Protein AF-A0A429GWL9-F1 (afdb_monomer)

Mean predicted aligned error: 11.71 Å

Secondary structure (DSSP, 8-state):
-----------------GGGSS------HHHHHHHHTSBEEEEE-TTSEEEEETTEEEEE-TTT--EEEEEETTEEEE---SSHHHHHHHSS--TT-SSEEEEEEEHHHHHHH----SEEEE-SSEEEEEEE--TT---S-----

Sequence (145 aa):
MSSVTEISASDNALCVDEALVEVGYRFPFSQVYEESQKCRILSVQPIFIVVKGVGFTRYKCPIDYTTLFTEYNGICRINMPNDMESWYHRETCPSGCNHFRWFIFRKDEFLKIGKRGKTILASDNIIFVLEPRRKGFPAPFNPKT

pLDDT: mean 73.55, std 22.27, range [30.66, 96.5]

Radius of gyration: 19.54 Å; Cα contacts (8 Å, |Δi|>4): 222; chains: 1; bounding box: 30×73×43 Å

Solvent-accessible surface area (backbone atoms only — not comparable to full-atom values): 8848 Å² total; per-residue (Å²): 135,90,82,91,83,80,90,80,90,76,78,91,66,74,76,72,69,75,79,76,74,77,75,83,80,74,76,55,63,67,58,52,54,59,41,35,58,56,15,31,84,77,45,74,54,92,74,50,45,74,47,79,56,94,67,33,40,37,37,18,43,76,84,80,64,32,57,43,32,36,35,44,84,76,33,24,30,53,34,57,55,93,46,66,65,62,31,66,80,47,57,45,24,27,51,91,39,82,60,39,30,38,43,82,37,49,51,82,56,47,73,75,66,74,75,85,59,50,28,34,34,36,34,95,64,41,30,38,34,31,38,72,59,56,89,89,63,70,67,95,68,69,78,82,128

Structure (mmCIF, N/CA/C/O backbone):
data_AF-A0A429GWL9-F1
#
_entry.id   AF-A0A429GWL9-F1
#
loop_
_atom_site.group_PDB
_atom_site.id
_atom_site.type_symbol
_atom_site.label_atom_id
_atom_site.label_alt_id
_atom_site.label_comp_id
_atom_site.label_asym_id
_atom_site.label_entity_id
_atom_site.label_seq_id
_atom_site.pdbx_PDB_ins_code
_atom_site.Cartn_x
_atom_site.Cartn_y
_atom_site.Cartn_z
_atom_site.occupancy
_atom_site.B_iso_or_equiv
_atom_site.auth_seq_id
_atom_site.auth_comp_id
_atom_site.auth_asym_id
_atom_site.auth_atom_id
_atom_site.pdbx_PDB_model_num
ATOM 1 N N . MET A 1 1 ? 10.540 -62.789 -24.246 1.00 39.78 1 MET A N 1
ATOM 2 C CA . MET A 1 1 ? 11.706 -62.364 -23.450 1.00 39.78 1 MET A CA 1
ATOM 3 C C . MET A 1 1 ? 11.346 -61.058 -22.778 1.00 39.78 1 MET A C 1
ATOM 5 O O . MET A 1 1 ? 10.978 -60.118 -23.468 1.00 39.78 1 MET A O 1
ATOM 9 N N . SER A 1 2 ? 11.344 -61.063 -21.449 1.00 39.88 2 SER A N 1
ATOM 10 C CA . SER A 1 2 ? 11.174 -59.886 -20.601 1.00 39.88 2 SER A CA 1
ATOM 11 C C . SER A 1 2 ? 12.359 -58.933 -20.748 1.00 39.88 2 SER A C 1
ATOM 13 O O . SER A 1 2 ? 13.493 -59.401 -20.798 1.00 39.88 2 SER A O 1
ATOM 15 N N . SER A 1 3 ? 12.117 -57.627 -20.662 1.00 36.66 3 SER A N 1
ATOM 16 C CA . SER A 1 3 ? 13.020 -56.735 -19.928 1.00 36.66 3 SER A CA 1
ATOM 17 C C . SER A 1 3 ? 12.237 -55.553 -19.362 1.00 36.66 3 SER A C 1
ATOM 19 O O . SER A 1 3 ? 11.741 -54.696 -20.087 1.00 36.66 3 SER A O 1
ATOM 21 N N . VAL A 1 4 ? 12.119 -55.574 -18.038 1.00 43.12 4 VAL A N 1
ATOM 22 C CA . VAL A 1 4 ? 11.775 -54.451 -17.168 1.00 43.12 4 VAL A CA 1
ATOM 23 C C . VAL A 1 4 ? 13.025 -53.597 -17.002 1.00 43.12 4 VAL A C 1
ATOM 25 O O . VAL A 1 4 ? 14.067 -54.163 -16.682 1.00 43.12 4 VAL A O 1
ATOM 28 N N . THR A 1 5 ? 12.916 -52.281 -17.181 1.00 37.69 5 THR A N 1
ATOM 29 C CA . THR A 1 5 ? 13.692 -51.186 -16.541 1.00 37.69 5 THR A CA 1
ATOM 30 C C . THR A 1 5 ? 13.228 -49.891 -17.230 1.00 37.69 5 THR A C 1
ATOM 32 O O . THR A 1 5 ? 13.015 -49.895 -18.433 1.00 37.69 5 THR A O 1
ATOM 35 N N . GLU A 1 6 ? 12.954 -48.757 -16.597 1.00 34.50 6 GLU A N 1
ATOM 36 C CA . GLU A 1 6 ? 13.251 -48.263 -15.258 1.00 34.50 6 GLU A CA 1
ATOM 37 C C . GLU A 1 6 ? 12.340 -47.036 -15.045 1.00 34.50 6 GLU A C 1
ATOM 39 O O . GLU A 1 6 ? 12.195 -46.206 -15.942 1.00 34.50 6 GLU A O 1
ATOM 44 N N . ILE A 1 7 ? 11.686 -46.922 -13.889 1.00 39.03 7 ILE A N 1
ATOM 45 C CA . ILE A 1 7 ? 10.950 -45.708 -13.517 1.00 39.03 7 ILE A CA 1
ATOM 46 C C . ILE A 1 7 ? 11.990 -44.747 -12.937 1.00 39.03 7 ILE A C 1
ATOM 48 O O . ILE A 1 7 ? 12.395 -44.921 -11.788 1.00 39.03 7 ILE A O 1
ATOM 52 N N . SER A 1 8 ? 12.440 -43.747 -13.702 1.00 34.22 8 SER A N 1
ATOM 53 C CA . SER A 1 8 ? 13.226 -42.649 -13.129 1.00 34.22 8 SER A CA 1
ATOM 54 C C . SER A 1 8 ? 12.281 -41.582 -12.584 1.00 34.22 8 SER A C 1
ATOM 56 O O . SER A 1 8 ? 11.657 -40.826 -13.329 1.00 34.22 8 SER A O 1
ATOM 58 N N . ALA A 1 9 ? 12.181 -41.522 -11.261 1.00 44.88 9 ALA A N 1
ATOM 59 C CA . ALA A 1 9 ? 11.672 -40.353 -10.572 1.00 44.88 9 ALA A CA 1
ATOM 60 C C . ALA A 1 9 ? 12.742 -39.253 -10.610 1.00 44.88 9 ALA A C 1
ATOM 62 O O . ALA A 1 9 ? 13.696 -39.301 -9.840 1.00 44.88 9 ALA A O 1
ATOM 63 N N . SER A 1 10 ? 12.570 -38.252 -11.468 1.00 38.31 10 SER A N 1
ATOM 64 C CA . SER A 1 10 ? 13.082 -36.906 -11.214 1.00 38.31 10 SER A CA 1
ATOM 65 C C . SER A 1 10 ? 12.353 -35.903 -12.096 1.00 38.31 10 SER A C 1
ATOM 67 O O . SER A 1 10 ? 12.084 -36.154 -13.264 1.00 38.31 10 SER A O 1
ATOM 69 N N . ASP A 1 11 ? 12.061 -34.760 -11.486 1.00 32.75 11 ASP A N 1
ATOM 70 C CA . ASP A 1 11 ? 11.681 -33.514 -12.141 1.00 32.75 11 ASP A CA 1
ATOM 71 C C . ASP A 1 11 ? 10.209 -33.394 -12.546 1.00 32.75 11 ASP A C 1
ATOM 73 O O . ASP A 1 11 ? 9.843 -33.115 -13.685 1.00 32.75 11 ASP A O 1
ATOM 77 N N . ASN A 1 12 ? 9.358 -33.404 -11.512 1.00 36.47 12 ASN A N 1
ATOM 78 C CA . ASN A 1 12 ? 8.224 -32.477 -11.432 1.00 36.47 12 ASN A CA 1
ATOM 79 C C . ASN A 1 12 ? 8.763 -31.027 -11.445 1.00 36.47 12 ASN A C 1
ATOM 81 O O . ASN A 1 12 ? 8.693 -30.294 -10.456 1.00 36.47 12 ASN A O 1
ATOM 85 N N . ALA A 1 13 ? 9.337 -30.605 -12.569 1.00 34.53 13 ALA A N 1
ATOM 86 C CA . ALA A 1 13 ? 9.399 -29.203 -12.910 1.00 34.53 13 ALA A CA 1
ATOM 87 C C . ALA A 1 13 ? 7.954 -28.823 -13.218 1.00 34.53 13 ALA A C 1
ATOM 89 O O . ALA A 1 13 ? 7.455 -29.092 -14.308 1.00 34.53 13 ALA A O 1
ATOM 90 N N . LEU A 1 14 ? 7.254 -28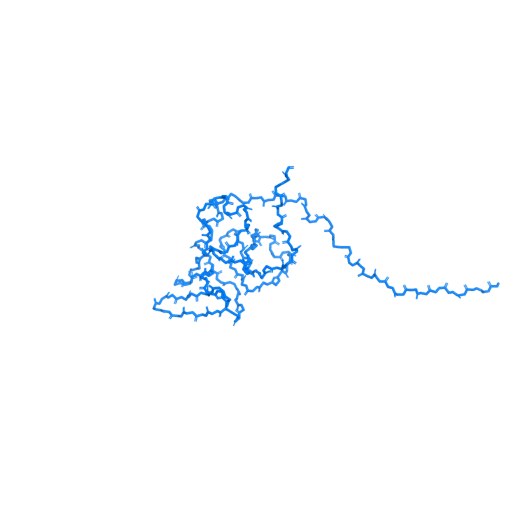.284 -12.212 1.00 33.81 14 LEU A N 1
ATOM 91 C CA . LEU A 1 14 ? 6.016 -27.558 -12.444 1.00 33.81 14 LEU A CA 1
ATOM 92 C C . LEU A 1 14 ? 6.310 -26.575 -13.575 1.00 33.81 14 LEU A C 1
ATOM 94 O O . LEU A 1 14 ? 7.013 -25.585 -13.362 1.00 33.81 14 LEU A O 1
ATOM 98 N N . CYS A 1 15 ? 5.800 -26.884 -14.765 1.00 32.31 15 CYS A N 1
ATOM 99 C CA . CYS A 1 15 ? 5.587 -25.926 -15.824 1.00 32.31 15 CYS A CA 1
ATOM 100 C C . CYS A 1 15 ? 4.755 -24.819 -15.188 1.00 32.31 15 CYS A C 1
ATOM 102 O O . CYS A 1 15 ? 3.557 -24.964 -14.954 1.00 32.31 15 CYS A O 1
ATOM 104 N N . VAL A 1 16 ? 5.440 -23.763 -14.763 1.00 34.78 16 VAL A N 1
ATOM 105 C CA . VAL A 1 16 ? 4.808 -22.533 -14.325 1.00 34.78 16 VAL A CA 1
ATOM 106 C C . VAL A 1 16 ? 4.183 -21.999 -15.596 1.00 34.78 16 VAL A C 1
ATOM 108 O O . VAL A 1 16 ? 4.911 -21.508 -16.451 1.00 34.78 16 VAL A O 1
ATOM 111 N N . ASP A 1 17 ? 2.879 -22.222 -15.749 1.00 31.58 17 ASP A N 1
ATOM 112 C CA . ASP A 1 17 ? 2.108 -21.848 -16.928 1.00 31.58 17 ASP A CA 1
ATOM 113 C C . ASP A 1 17 ? 2.502 -20.443 -17.395 1.00 31.58 17 ASP A C 1
ATOM 115 O O . ASP A 1 17 ? 2.140 -19.423 -16.799 1.00 31.58 17 ASP A O 1
ATOM 119 N N . GLU A 1 18 ? 3.247 -20.406 -18.500 1.00 33.66 18 GLU A N 1
ATOM 120 C CA . GLU A 1 18 ? 3.661 -19.203 -19.226 1.00 33.66 18 GLU A CA 1
ATOM 121 C C . GLU A 1 18 ? 2.443 -18.415 -19.758 1.00 33.66 18 GLU A C 1
ATOM 123 O O . GLU A 1 18 ? 2.572 -17.281 -20.214 1.00 33.66 18 GLU A O 1
ATOM 128 N N . ALA A 1 19 ? 1.234 -18.968 -19.612 1.00 30.66 19 ALA A N 1
ATOM 129 C CA . ALA A 1 19 ? -0.042 -18.389 -20.016 1.00 30.66 19 ALA A CA 1
ATOM 130 C C . ALA A 1 19 ? -0.519 -17.185 -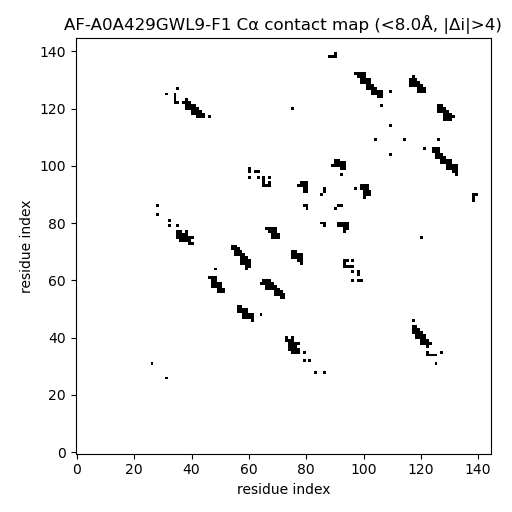19.171 1.00 30.66 19 ALA A C 1
ATOM 132 O O . ALA A 1 19 ? -1.487 -16.529 -19.545 1.00 30.66 19 ALA A O 1
ATOM 133 N N . LEU A 1 20 ? 0.130 -16.847 -18.048 1.00 34.78 20 LEU A N 1
ATOM 134 C CA . LEU A 1 20 ? -0.252 -15.674 -17.235 1.00 34.78 20 LEU A CA 1
ATOM 135 C C . LEU A 1 20 ? 0.509 -14.383 -17.584 1.00 34.78 20 LEU A C 1
ATOM 137 O O . LEU A 1 20 ? 0.282 -13.350 -16.954 1.00 34.78 20 LEU A O 1
ATOM 141 N N . VAL A 1 21 ? 1.396 -14.417 -18.583 1.00 35.97 21 VAL A N 1
ATOM 142 C CA . VAL A 1 21 ? 2.206 -13.256 -19.001 1.00 35.97 21 VAL A CA 1
ATOM 143 C C . VAL A 1 21 ? 1.467 -12.356 -20.011 1.00 35.97 21 VAL A C 1
ATOM 145 O O . VAL A 1 21 ? 1.898 -11.234 -20.266 1.00 35.97 21 VAL A O 1
ATOM 148 N N . GLU A 1 22 ? 0.323 -12.787 -20.556 1.00 33.47 22 GLU A N 1
ATOM 149 C CA . GLU A 1 22 ? -0.280 -12.145 -21.736 1.00 33.47 22 GLU A CA 1
ATOM 150 C C . GLU A 1 22 ? -1.303 -11.026 -21.487 1.00 33.47 22 GLU A C 1
ATOM 152 O O . GLU A 1 22 ? -1.722 -10.379 -22.446 1.00 33.47 22 GLU A O 1
ATOM 157 N N . VAL A 1 23 ? -1.679 -10.701 -20.244 1.00 38.25 23 VAL A N 1
ATOM 158 C CA . VAL A 1 23 ? -2.628 -9.595 -20.010 1.00 38.25 23 VAL A CA 1
ATOM 159 C C . VAL A 1 23 ? -1.944 -8.408 -19.339 1.00 38.25 23 VAL A C 1
ATOM 161 O O . VAL A 1 23 ? -1.932 -8.246 -18.121 1.00 38.25 23 VAL A O 1
ATOM 164 N N . GLY A 1 24 ? -1.340 -7.566 -20.181 1.00 44.56 24 GLY A N 1
ATOM 165 C CA . GLY A 1 24 ? -0.668 -6.312 -19.831 1.00 44.56 24 GLY A CA 1
ATOM 166 C C . GLY A 1 24 ? -1.606 -5.215 -19.313 1.00 44.56 24 GLY A C 1
ATOM 167 O O . GLY A 1 24 ? -1.684 -4.134 -19.895 1.00 44.56 24 GLY A O 1
ATOM 168 N N . TYR A 1 25 ? -2.308 -5.449 -18.205 1.00 51.41 25 TYR A N 1
ATOM 169 C CA . TYR A 1 25 ? -3.078 -4.402 -17.537 1.00 51.41 25 TYR A CA 1
ATOM 170 C C . TYR A 1 25 ? -2.157 -3.476 -16.734 1.00 51.41 25 TYR A C 1
ATOM 172 O O . TYR A 1 25 ? -1.770 -3.775 -15.606 1.00 51.41 25 TYR A O 1
ATOM 180 N N . ARG A 1 26 ? -1.846 -2.302 -17.294 1.00 65.25 26 ARG A N 1
ATOM 181 C CA . ARG A 1 26 ? -1.259 -1.183 -16.543 1.00 65.25 26 ARG A CA 1
ATOM 182 C C . ARG A 1 26 ? -2.364 -0.253 -16.050 1.00 65.25 26 ARG A C 1
ATOM 184 O O . ARG A 1 26 ? -3.054 0.372 -16.851 1.00 65.25 26 ARG A O 1
ATOM 191 N N . PHE A 1 27 ? -2.526 -0.149 -14.733 1.00 76.62 27 PHE A N 1
ATOM 192 C CA . PHE A 1 27 ? -3.308 0.934 -14.134 1.00 76.62 27 PHE A CA 1
ATOM 193 C C . PHE A 1 27 ? -2.577 2.268 -14.360 1.00 76.62 27 PHE A C 1
ATOM 195 O O . PHE A 1 27 ? -1.362 2.310 -14.160 1.00 76.62 27 PHE A O 1
ATOM 202 N N . PRO A 1 28 ? -3.261 3.362 -14.732 1.00 82.31 28 PRO A N 1
ATOM 203 C CA . PRO A 1 28 ? -2.664 4.692 -14.714 1.00 82.31 28 PRO A CA 1
ATOM 204 C C . PRO A 1 28 ? -2.117 5.024 -13.323 1.00 82.31 28 PRO A C 1
ATOM 206 O O . PRO A 1 28 ? -2.772 4.740 -12.318 1.00 82.31 28 PRO A O 1
ATOM 209 N N . PHE A 1 29 ? -0.946 5.666 -13.252 1.00 82.56 29 PHE A N 1
ATOM 210 C CA . PHE A 1 29 ? -0.337 6.050 -11.972 1.00 82.56 29 PHE A CA 1
ATOM 211 C C . PHE A 1 29 ? -1.301 6.852 -11.088 1.00 82.56 29 PHE A C 1
ATOM 213 O O . PHE A 1 29 ? -1.403 6.571 -9.899 1.00 82.56 29 PHE A O 1
ATOM 220 N N . SER A 1 30 ? -2.048 7.797 -11.670 1.00 84.81 30 SER A N 1
ATOM 221 C CA . SER A 1 30 ? -3.056 8.587 -10.954 1.00 84.81 30 SER A CA 1
ATOM 222 C C . SER A 1 30 ? -4.109 7.706 -10.283 1.00 84.81 30 SER A C 1
ATOM 224 O O . SER A 1 30 ? -4.365 7.867 -9.095 1.00 84.81 30 SER A O 1
ATOM 226 N N . GLN A 1 31 ? -4.640 6.712 -11.000 1.00 88.44 31 GLN A N 1
ATOM 227 C CA . GLN A 1 31 ? -5.605 5.761 -10.452 1.00 88.44 31 GLN A CA 1
ATOM 228 C C . GLN A 1 31 ? -4.999 4.954 -9.297 1.00 88.44 31 GLN A C 1
ATOM 230 O O . GLN A 1 31 ? -5.621 4.811 -8.246 1.00 88.44 31 GLN A O 1
ATOM 235 N N . VAL A 1 32 ? -3.781 4.429 -9.470 1.00 87.38 32 VAL A N 1
ATOM 236 C CA . VAL A 1 32 ? -3.093 3.683 -8.4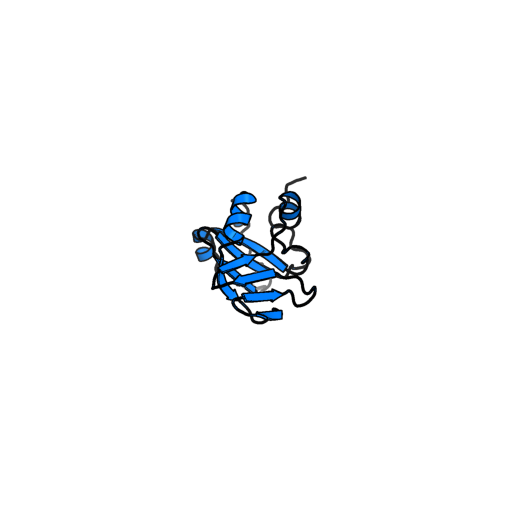04 1.00 87.38 32 VAL A CA 1
ATOM 237 C C . VAL A 1 32 ? -2.884 4.572 -7.183 1.00 87.38 32 VAL A C 1
ATOM 239 O O . VAL A 1 32 ? -3.159 4.148 -6.061 1.00 87.38 32 VAL A O 1
ATOM 242 N N . TYR A 1 33 ? -2.416 5.801 -7.396 1.00 89.06 33 TYR A N 1
ATOM 243 C CA . TYR A 1 33 ? -2.175 6.764 -6.336 1.00 89.06 33 TYR A CA 1
ATOM 244 C C . TYR A 1 33 ? -3.468 7.069 -5.576 1.00 89.06 33 TYR A C 1
ATOM 246 O O . TYR A 1 33 ? -3.495 6.891 -4.363 1.00 89.06 33 TYR A O 1
ATOM 254 N N . GLU A 1 34 ? -4.555 7.422 -6.262 1.00 91.88 34 GLU A N 1
ATOM 255 C CA . GLU A 1 34 ? -5.861 7.693 -5.650 1.00 91.88 34 GLU A CA 1
ATOM 256 C C . GLU A 1 34 ? -6.380 6.508 -4.826 1.00 91.88 34 GLU A C 1
ATOM 258 O O . GLU A 1 34 ? -6.764 6.673 -3.667 1.00 91.88 34 GLU A O 1
ATOM 263 N N . GLU A 1 35 ? -6.349 5.297 -5.385 1.00 93.56 35 GLU A N 1
ATOM 264 C CA . GLU A 1 35 ? -6.801 4.082 -4.700 1.00 93.56 35 GLU A CA 1
ATOM 265 C C . GLU A 1 35 ? -5.931 3.772 -3.467 1.00 93.56 35 GLU A C 1
ATOM 267 O O . GLU A 1 35 ? -6.456 3.389 -2.421 1.00 93.56 35 GLU A O 1
ATOM 272 N N . SER A 1 36 ? -4.622 4.034 -3.541 1.00 92.25 36 SER A N 1
ATOM 273 C CA . SER A 1 36 ? -3.666 3.804 -2.449 1.00 92.25 36 SER A CA 1
ATOM 274 C C . SER A 1 36 ? -3.904 4.673 -1.204 1.00 92.25 36 SER A C 1
ATOM 276 O O . SER A 1 36 ? -3.407 4.348 -0.122 1.00 92.25 36 SER A O 1
ATOM 278 N N . GLN A 1 37 ? -4.656 5.773 -1.340 1.00 94.12 37 GLN A N 1
ATOM 279 C CA . GLN A 1 37 ? -4.958 6.711 -0.252 1.00 94.12 37 GLN A CA 1
ATOM 280 C C . GLN A 1 37 ? -6.255 6.385 0.505 1.00 94.12 37 GLN A C 1
ATOM 282 O O . GLN A 1 37 ? -6.581 7.058 1.488 1.00 94.12 37 GLN A O 1
ATOM 287 N N . LYS A 1 38 ? -7.000 5.367 0.060 1.00 95.50 38 LYS A N 1
ATOM 288 C CA . LYS A 1 38 ? -8.323 5.011 0.595 1.00 95.50 38 LYS A CA 1
ATOM 289 C C . LYS A 1 38 ? -8.491 3.510 0.847 1.00 95.50 38 LYS A C 1
ATOM 291 O O . LYS A 1 38 ? -9.597 2.979 0.790 1.00 95.50 38 LYS A O 1
ATOM 296 N N . CYS A 1 39 ? -7.397 2.813 1.126 1.00 95.75 39 CYS A N 1
ATOM 297 C CA . CYS A 1 39 ? -7.427 1.376 1.353 1.00 95.75 39 CYS A CA 1
ATOM 298 C C . CYS A 1 39 ? -7.988 1.006 2.733 1.00 95.75 39 CYS A C 1
ATOM 300 O O . CYS A 1 39 ? -8.003 1.806 3.664 1.00 95.75 39 CYS A O 1
ATOM 302 N N . ARG A 1 40 ? -8.356 -0.261 2.902 1.00 95.56 40 ARG A N 1
ATOM 303 C CA . ARG A 1 40 ? -8.618 -0.916 4.188 1.00 95.56 40 ARG A CA 1
ATOM 304 C C . ARG A 1 40 ? -7.728 -2.139 4.335 1.00 95.56 40 ARG A C 1
ATOM 306 O O . ARG A 1 40 ? -7.366 -2.766 3.339 1.00 95.56 40 ARG A O 1
ATOM 313 N N . ILE A 1 41 ? -7.392 -2.490 5.571 1.00 94.00 41 ILE A N 1
ATOM 314 C CA . ILE A 1 41 ? -6.617 -3.698 5.860 1.00 94.00 41 ILE A CA 1
ATOM 315 C C . ILE A 1 41 ? -7.512 -4.924 5.685 1.00 94.00 41 ILE A C 1
ATOM 317 O O . ILE A 1 41 ? -8.539 -5.033 6.347 1.00 94.00 41 ILE A O 1
ATOM 321 N N . LEU A 1 42 ? -7.097 -5.862 4.833 1.00 91.94 42 LEU A N 1
ATOM 322 C CA . LEU A 1 42 ? -7.667 -7.212 4.800 1.00 91.94 42 LEU A CA 1
ATOM 323 C C . LEU A 1 42 ? -6.837 -8.185 5.639 1.00 91.94 42 LEU A C 1
ATOM 325 O O . LEU A 1 42 ? -7.379 -9.063 6.301 1.00 91.94 42 LEU A O 1
ATOM 329 N N . SER A 1 43 ? -5.512 -8.041 5.607 1.00 90.94 43 SER A N 1
ATOM 330 C CA . SER A 1 43 ? -4.596 -8.877 6.383 1.00 90.94 43 SER A CA 1
ATOM 331 C C . SER A 1 43 ? -3.259 -8.173 6.583 1.00 90.94 43 SER A C 1
ATOM 333 O O . SER A 1 43 ? -2.753 -7.541 5.657 1.00 90.94 43 SER A O 1
ATOM 335 N N . VAL A 1 44 ? -2.663 -8.306 7.769 1.00 90.81 44 VAL A N 1
ATOM 336 C CA . VAL A 1 44 ? -1.312 -7.823 8.092 1.00 90.81 44 VAL A CA 1
ATOM 337 C C . VAL A 1 44 ? -0.604 -8.874 8.940 1.00 90.81 44 VAL A C 1
ATOM 339 O O . VAL A 1 44 ? -1.110 -9.286 9.981 1.00 90.81 44 VAL A O 1
ATOM 342 N N . GLN A 1 45 ? 0.589 -9.292 8.516 1.00 87.62 45 GLN A N 1
ATOM 343 C CA . GLN A 1 45 ? 1.463 -10.139 9.324 1.00 87.62 45 GLN A CA 1
ATOM 344 C C . GLN A 1 45 ? 2.178 -9.311 10.408 1.00 87.62 45 GLN A C 1
ATOM 346 O O . GLN A 1 45 ? 2.583 -8.178 10.139 1.00 87.62 45 GLN A O 1
ATOM 351 N N . PRO A 1 46 ? 2.439 -9.880 11.599 1.00 85.25 46 PRO A N 1
ATOM 352 C CA . PRO A 1 46 ? 3.033 -9.170 12.739 1.00 85.25 46 PRO A CA 1
ATOM 353 C C . PRO A 1 46 ? 4.550 -8.914 12.607 1.00 85.25 46 PRO A C 1
ATOM 355 O O . PRO A 1 46 ? 5.247 -8.780 13.605 1.00 85.25 46 PRO A O 1
ATOM 358 N N . ILE A 1 47 ? 5.087 -8.864 11.384 1.00 88.75 47 ILE A N 1
ATOM 359 C CA . ILE A 1 47 ? 6.530 -8.709 11.126 1.00 88.75 47 ILE A CA 1
ATOM 360 C C . ILE A 1 47 ? 6.992 -7.246 11.054 1.00 88.75 47 ILE A C 1
ATOM 362 O O . ILE A 1 47 ? 8.191 -6.979 11.001 1.00 88.75 47 ILE A O 1
ATOM 366 N N . PHE A 1 48 ? 6.056 -6.302 10.971 1.00 92.38 48 PHE A N 1
ATOM 367 C CA . PHE A 1 48 ? 6.363 -4.882 10.820 1.00 92.38 48 PHE A CA 1
ATOM 368 C C . PHE A 1 48 ? 6.547 -4.210 12.172 1.00 92.38 48 PHE A C 1
ATOM 370 O O . PHE A 1 48 ? 5.923 -4.588 13.162 1.00 92.38 48 PHE A O 1
ATOM 377 N N . ILE A 1 49 ? 7.351 -3.149 12.195 1.00 95.06 49 ILE A N 1
ATOM 378 C CA . ILE A 1 49 ? 7.418 -2.277 13.365 1.00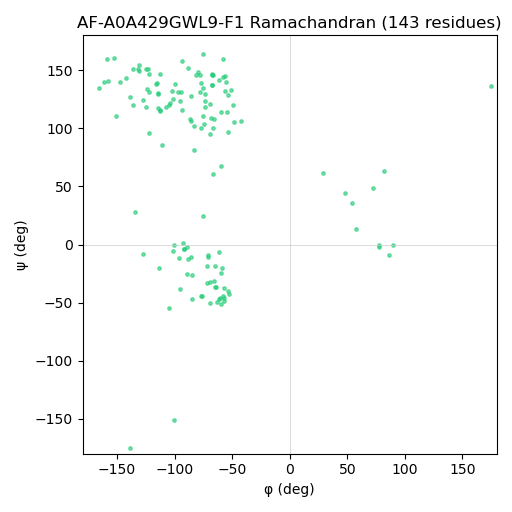 95.06 49 ILE A CA 1
ATOM 379 C C . ILE A 1 49 ? 6.130 -1.453 13.394 1.00 95.06 49 ILE A C 1
ATOM 381 O O . ILE A 1 49 ? 5.857 -0.683 12.470 1.00 95.06 49 ILE A O 1
ATOM 385 N N . VAL A 1 50 ? 5.341 -1.617 14.456 1.00 95.81 50 VAL A N 1
ATOM 386 C CA . VAL A 1 50 ? 4.051 -0.940 14.631 1.00 95.81 50 VAL A CA 1
ATOM 387 C C . VAL A 1 50 ? 4.199 0.198 15.633 1.00 95.81 50 VAL A C 1
ATOM 389 O O . VAL A 1 50 ? 4.556 -0.025 16.787 1.00 95.81 50 VAL A O 1
ATOM 392 N N . VAL A 1 51 ? 3.884 1.420 15.205 1.00 96.31 51 VAL A N 1
ATOM 393 C CA . VAL A 1 51 ? 3.856 2.608 16.072 1.00 96.31 51 VAL A CA 1
ATOM 394 C C . VAL A 1 51 ? 2.423 3.114 16.167 1.00 96.31 51 VAL A C 1
ATOM 396 O O . VAL A 1 51 ? 1.842 3.512 15.156 1.00 96.31 51 VAL A O 1
ATOM 399 N N . LYS A 1 52 ? 1.861 3.111 17.377 1.00 95.62 52 LYS A N 1
ATOM 400 C CA . LYS A 1 52 ? 0.494 3.570 17.653 1.00 95.62 52 LYS A CA 1
ATOM 401 C C . LYS A 1 52 ? 0.510 4.988 18.222 1.00 95.62 52 LYS A C 1
ATOM 403 O O . LYS A 1 52 ? 1.340 5.301 19.071 1.00 95.62 52 LYS A O 1
ATOM 408 N N . GLY A 1 53 ? -0.410 5.824 17.758 1.00 92.38 53 GLY A N 1
ATOM 409 C CA . GLY A 1 53 ? -0.675 7.159 18.288 1.00 92.38 53 GLY A CA 1
ATOM 410 C C . GLY A 1 53 ? -2.176 7.430 18.349 1.00 92.38 53 GLY A C 1
ATOM 411 O O . GLY A 1 53 ? -2.990 6.553 18.061 1.00 92.38 53 GLY A O 1
ATOM 412 N N . VAL A 1 54 ? -2.562 8.649 18.726 1.00 93.38 54 VAL A N 1
ATOM 413 C CA . VAL A 1 54 ? -3.981 9.020 18.841 1.00 93.38 54 VAL A CA 1
ATOM 414 C C . VAL A 1 54 ? -4.633 9.002 17.454 1.00 93.38 54 VAL A C 1
ATOM 416 O O . VAL A 1 54 ? -4.353 9.852 16.612 1.00 93.38 54 VAL A O 1
ATOM 419 N N . GLY A 1 55 ? -5.479 7.999 17.211 1.00 87.62 55 GLY A N 1
ATOM 420 C CA . GLY A 1 55 ? -6.226 7.824 15.962 1.00 87.62 55 GLY A CA 1
ATOM 421 C C . GLY A 1 55 ? -5.427 7.258 14.784 1.00 87.62 55 GLY A C 1
ATOM 422 O O . GLY A 1 55 ? -6.019 7.033 13.731 1.00 87.62 55 GLY A O 1
ATOM 423 N N . PHE A 1 56 ? -4.120 6.998 14.934 1.00 94.44 56 PHE A N 1
ATOM 424 C CA . PHE A 1 56 ? -3.291 6.455 13.853 1.00 94.44 56 PHE A CA 1
ATOM 425 C C . PHE A 1 56 ? -2.423 5.259 14.260 1.00 94.44 56 PHE A C 1
ATOM 427 O O . PHE A 1 56 ? -1.913 5.184 15.380 1.00 94.44 56 PHE A O 1
ATOM 434 N N . THR A 1 57 ? -2.153 4.391 13.284 1.00 96.44 57 THR A N 1
ATOM 435 C CA . THR A 1 57 ? -1.168 3.306 13.363 1.00 96.44 57 THR A CA 1
ATOM 436 C C . THR A 1 57 ? -0.223 3.388 12.166 1.00 96.44 57 THR A C 1
ATOM 438 O O . THR A 1 57 ? -0.661 3.382 11.018 1.00 96.44 57 THR A O 1
ATOM 441 N N . ARG A 1 58 ? 1.090 3.463 12.408 1.00 95.88 58 ARG A N 1
ATOM 442 C CA . ARG A 1 58 ? 2.118 3.424 11.353 1.00 95.88 58 ARG A CA 1
ATOM 443 C C . ARG A 1 58 ? 2.764 2.050 11.304 1.00 95.88 58 ARG A C 1
ATOM 445 O O . ARG A 1 58 ? 3.219 1.554 12.334 1.00 95.88 58 ARG A O 1
ATOM 452 N N . TYR A 1 59 ? 2.872 1.501 10.100 1.00 95.44 59 TYR A N 1
ATOM 453 C CA . TYR A 1 59 ? 3.554 0.240 9.834 1.00 95.44 59 TYR A CA 1
ATOM 454 C C . TYR A 1 59 ? 4.864 0.541 9.123 1.00 95.44 59 TYR A C 1
ATOM 456 O O . TYR A 1 59 ? 4.876 1.130 8.040 1.00 95.44 59 TYR A O 1
ATOM 464 N N . LYS A 1 60 ? 5.976 0.178 9.756 1.00 94.38 60 LYS A N 1
ATOM 465 C CA . LYS A 1 60 ? 7.318 0.459 9.257 1.00 94.38 60 LYS A CA 1
ATOM 466 C C . LYS A 1 60 ? 8.034 -0.819 8.851 1.00 94.38 60 LYS A C 1
ATOM 468 O O . LYS A 1 60 ? 7.868 -1.874 9.468 1.00 94.38 60 LYS A O 1
ATOM 473 N N . CYS A 1 61 ? 8.866 -0.691 7.827 1.00 92.50 61 CYS A N 1
ATOM 474 C CA . CYS A 1 61 ? 9.839 -1.704 7.461 1.00 92.50 61 CYS A CA 1
ATOM 475 C C . CYS A 1 61 ? 10.744 -2.008 8.670 1.00 92.50 61 CYS A C 1
ATOM 477 O O . CYS A 1 61 ? 11.261 -1.067 9.275 1.00 92.50 61 CYS A O 1
ATOM 479 N N . PRO A 1 62 ? 10.973 -3.284 9.021 1.00 89.81 62 PRO A N 1
ATOM 480 C CA . PRO A 1 62 ? 11.843 -3.647 10.138 1.00 89.81 62 PRO A CA 1
ATOM 481 C C . PRO A 1 62 ? 13.339 -3.411 9.877 1.00 89.81 62 PRO A C 1
ATOM 483 O O . PRO A 1 62 ? 14.124 -3.521 10.809 1.00 89.81 62 PRO A O 1
ATOM 486 N N . ILE A 1 63 ? 13.741 -3.116 8.633 1.00 89.81 63 ILE A N 1
ATOM 487 C CA . ILE A 1 63 ? 15.154 -2.984 8.243 1.00 89.81 63 ILE A CA 1
ATOM 488 C C . ILE A 1 63 ? 15.548 -1.514 8.049 1.00 89.81 63 ILE A C 1
ATOM 490 O O . ILE A 1 63 ? 16.495 -1.043 8.665 1.00 89.81 63 ILE A O 1
ATOM 494 N N . ASP A 1 64 ? 14.822 -0.777 7.204 1.00 88.00 64 ASP A N 1
ATOM 495 C CA . ASP A 1 64 ? 15.135 0.627 6.874 1.00 88.00 64 ASP A CA 1
ATOM 496 C C . ASP A 1 64 ? 14.274 1.651 7.635 1.00 88.00 64 ASP A C 1
ATOM 498 O O . ASP A 1 64 ? 14.440 2.852 7.443 1.00 88.00 64 ASP A O 1
ATOM 502 N N . TYR A 1 65 ? 13.348 1.195 8.491 1.00 87.44 65 TYR A N 1
ATOM 503 C CA . TYR A 1 65 ? 12.437 2.032 9.288 1.00 87.44 65 TYR A CA 1
ATOM 504 C C . TYR A 1 65 ? 11.544 2.984 8.477 1.00 87.44 65 TYR A C 1
ATOM 506 O O . TYR A 1 65 ? 10.873 3.856 9.047 1.00 87.44 65 TYR A O 1
ATOM 514 N N . THR A 1 66 ? 11.464 2.783 7.163 1.00 90.56 66 THR A N 1
ATOM 515 C CA . THR A 1 66 ? 10.580 3.530 6.274 1.00 90.56 66 THR A CA 1
ATOM 516 C C . THR A 1 66 ? 9.132 3.182 6.577 1.00 90.56 66 THR A C 1
ATOM 518 O O . THR A 1 66 ? 8.778 2.014 6.765 1.00 90.56 66 THR A O 1
ATOM 521 N N . THR A 1 67 ? 8.269 4.195 6.598 1.00 93.44 67 THR A N 1
ATOM 522 C CA . THR A 1 67 ? 6.822 3.997 6.718 1.00 93.44 67 THR A CA 1
ATOM 523 C C . THR A 1 67 ? 6.288 3.366 5.435 1.00 93.44 67 THR A C 1
ATOM 525 O O . THR A 1 67 ? 6.427 3.938 4.359 1.00 93.44 67 THR A O 1
ATOM 528 N N . LEU A 1 68 ? 5.668 2.196 5.555 1.00 94.19 68 LEU A N 1
ATOM 529 C CA . LEU A 1 68 ? 5.097 1.439 4.440 1.00 94.19 68 LEU A CA 1
ATOM 530 C C . LEU A 1 68 ? 3.682 1.931 4.127 1.00 94.19 68 LEU A C 1
ATOM 532 O O . LEU A 1 68 ? 3.336 2.191 2.977 1.00 94.19 68 LEU A O 1
ATOM 536 N N . PHE A 1 69 ? 2.874 2.081 5.175 1.00 95.31 69 PHE A N 1
ATOM 537 C CA . PHE A 1 69 ? 1.539 2.660 5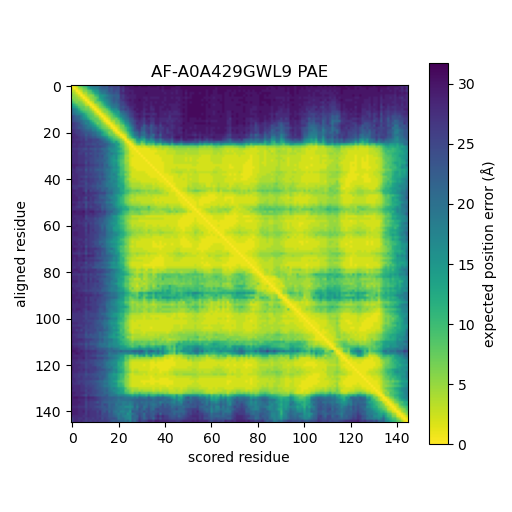.128 1.00 95.31 69 PHE A CA 1
ATOM 538 C C . PHE A 1 69 ? 1.135 3.154 6.522 1.00 95.31 69 PHE A C 1
ATOM 540 O O . PHE A 1 69 ? 1.705 2.752 7.544 1.00 95.31 69 PHE A O 1
ATOM 547 N N . THR A 1 70 ? 0.162 4.060 6.556 1.00 96.50 70 THR A N 1
ATOM 548 C CA . THR A 1 70 ? -0.433 4.583 7.791 1.00 96.50 70 THR A CA 1
ATOM 549 C C . THR A 1 70 ? -1.925 4.318 7.778 1.00 96.50 70 THR A C 1
ATOM 551 O O . THR A 1 70 ? -2.594 4.629 6.799 1.00 96.50 70 THR A O 1
ATOM 554 N N . GLU A 1 71 ? -2.442 3.778 8.868 1.00 96.25 71 GLU A N 1
ATOM 555 C CA . GLU A 1 71 ? -3.868 3.673 9.134 1.00 96.25 71 GLU A CA 1
ATOM 556 C C . GLU A 1 71 ? -4.314 4.870 9.978 1.00 96.25 71 GLU A C 1
ATOM 558 O O . GLU A 1 71 ? -3.683 5.174 10.990 1.00 96.25 71 GLU A O 1
ATOM 563 N N . TYR A 1 72 ? -5.389 5.542 9.575 1.00 96.25 72 TYR A N 1
ATOM 564 C CA . TYR A 1 72 ? -6.055 6.595 10.337 1.00 96.25 72 TYR A CA 1
ATOM 565 C C . TYR A 1 72 ? -7.566 6.389 10.269 1.00 96.25 72 TYR A C 1
ATOM 567 O O . TYR A 1 72 ? -8.131 6.372 9.176 1.00 96.25 72 TYR A O 1
ATOM 575 N N . ASN A 1 73 ? -8.217 6.209 11.422 1.00 91.88 73 ASN A N 1
ATOM 576 C CA . ASN A 1 73 ? -9.659 5.932 11.516 1.00 91.88 73 ASN A CA 1
ATOM 577 C C . ASN A 1 73 ? -10.140 4.815 10.557 1.00 91.88 73 ASN A C 1
ATOM 579 O O . ASN A 1 73 ? -11.148 4.961 9.869 1.00 91.88 73 ASN A O 1
ATOM 583 N N . GLY A 1 74 ? -9.388 3.710 10.469 1.00 90.38 74 GLY A N 1
ATOM 584 C CA . GLY A 1 74 ? -9.707 2.557 9.613 1.00 90.38 74 GLY A CA 1
ATOM 585 C C . GLY A 1 74 ? -9.398 2.735 8.119 1.00 90.38 74 GLY A C 1
ATOM 586 O O . GLY A 1 74 ? -9.606 1.804 7.341 1.00 90.38 74 GLY A O 1
ATOM 587 N N . ILE A 1 75 ? -8.886 3.900 7.704 1.00 95.81 75 ILE A N 1
ATOM 588 C CA . ILE A 1 75 ? -8.440 4.165 6.331 1.00 95.81 75 ILE A CA 1
ATOM 589 C C . ILE A 1 75 ? -6.917 4.074 6.268 1.00 95.81 75 ILE A C 1
ATOM 591 O O . ILE A 1 75 ? -6.204 4.761 6.997 1.00 95.81 75 ILE A O 1
ATOM 595 N N . CYS A 1 76 ? -6.413 3.243 5.366 1.00 96.38 76 CYS A N 1
ATOM 596 C CA . CYS A 1 76 ? -4.998 3.054 5.098 1.00 96.38 76 CYS A CA 1
ATOM 597 C C . CYS A 1 76 ? -4.532 3.883 3.906 1.00 96.38 76 CYS A C 1
ATOM 599 O O . CYS A 1 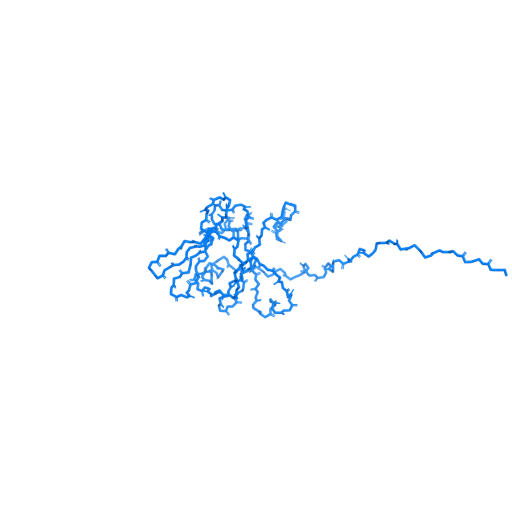76 ? -5.108 3.820 2.821 1.00 96.38 76 CYS A O 1
ATOM 601 N N . ARG A 1 77 ? -3.425 4.595 4.113 1.00 95.31 77 ARG A N 1
ATOM 602 C CA . ARG A 1 77 ? -2.690 5.344 3.095 1.00 95.31 77 ARG A CA 1
ATOM 603 C C . ARG A 1 77 ? -1.335 4.701 2.876 1.00 95.31 77 ARG A C 1
ATOM 605 O O . ARG A 1 77 ? -0.507 4.681 3.792 1.00 95.31 77 ARG A O 1
ATOM 612 N N . ILE A 1 78 ? -1.118 4.165 1.683 1.00 93.94 78 ILE A N 1
ATOM 613 C CA . ILE A 1 78 ? 0.166 3.589 1.289 1.00 93.94 78 ILE A CA 1
ATOM 614 C C . ILE A 1 78 ? 1.148 4.724 1.001 1.00 93.94 78 ILE A C 1
ATOM 616 O O . ILE A 1 78 ? 0.812 5.700 0.331 1.00 93.94 78 ILE A O 1
ATOM 620 N N . ASN A 1 79 ? 2.373 4.599 1.507 1.00 91.19 79 ASN A N 1
ATOM 621 C CA . ASN A 1 79 ? 3.427 5.575 1.261 1.00 91.19 79 ASN A CA 1
ATOM 622 C C . ASN A 1 79 ? 4.108 5.296 -0.089 1.00 91.19 79 ASN A C 1
ATOM 624 O O . ASN A 1 79 ? 5.143 4.632 -0.135 1.00 91.19 79 ASN A O 1
ATOM 628 N N . MET A 1 80 ? 3.503 5.750 -1.185 1.00 84.81 80 MET A N 1
ATOM 629 C CA . MET A 1 80 ? 4.030 5.583 -2.544 1.00 84.81 80 MET A CA 1
ATOM 630 C C . MET A 1 80 ? 4.874 6.783 -3.008 1.00 84.81 80 MET A C 1
ATOM 632 O O . MET A 1 80 ? 4.690 7.890 -2.490 1.00 84.81 80 MET A O 1
ATOM 636 N N . PRO A 1 81 ? 5.764 6.595 -4.005 1.00 79.81 81 PRO A N 1
ATOM 637 C CA . PRO A 1 81 ? 6.374 7.699 -4.735 1.00 79.81 81 PRO A CA 1
ATOM 638 C C . PRO A 1 81 ? 5.289 8.583 -5.347 1.00 79.81 81 PRO A C 1
ATOM 640 O O . PRO A 1 81 ? 4.233 8.087 -5.742 1.00 79.81 81 PRO A O 1
ATOM 643 N N . ASN A 1 82 ? 5.541 9.886 -5.403 1.00 72.31 82 ASN A N 1
ATOM 644 C CA . ASN A 1 82 ? 4.606 10.882 -5.923 1.00 72.31 82 ASN A CA 1
ATOM 645 C C . ASN A 1 82 ? 4.744 11.116 -7.436 1.00 72.31 82 ASN A C 1
ATOM 647 O O . ASN A 1 82 ? 3.969 11.889 -7.993 1.00 72.31 82 ASN A O 1
ATOM 651 N N . ASP A 1 83 ? 5.693 10.455 -8.098 1.00 79.25 83 ASP A N 1
ATOM 652 C CA . ASP A 1 83 ? 5.955 10.600 -9.523 1.00 79.25 83 ASP A CA 1
ATOM 653 C C . ASP A 1 83 ? 5.913 9.257 -10.277 1.00 79.25 83 ASP A C 1
ATOM 655 O O . ASP A 1 83 ? 6.182 8.175 -9.742 1.00 79.25 83 ASP A O 1
ATOM 659 N N . MET A 1 84 ? 5.549 9.354 -11.555 1.00 72.38 84 MET A N 1
ATOM 660 C CA . MET A 1 84 ? 5.336 8.216 -12.445 1.00 72.38 84 MET A CA 1
ATOM 661 C C . MET A 1 84 ? 6.642 7.478 -12.785 1.00 72.38 84 MET A C 1
ATOM 663 O O . MET A 1 84 ? 6.626 6.263 -12.967 1.00 72.38 84 MET A O 1
ATOM 667 N N . GLU A 1 85 ? 7.769 8.186 -12.855 1.00 71.12 85 GLU A N 1
ATOM 668 C CA . GLU A 1 85 ? 9.076 7.618 -13.197 1.00 71.12 85 GLU A CA 1
ATOM 669 C C . GLU A 1 85 ? 9.574 6.697 -12.073 1.00 71.12 85 GLU A C 1
ATOM 671 O O . GLU A 1 85 ? 9.848 5.514 -12.297 1.00 71.12 85 GLU A O 1
ATOM 676 N N . SER A 1 86 ? 9.562 7.179 -10.829 1.00 71.75 86 SER A N 1
ATOM 677 C CA . SER A 1 86 ? 9.840 6.389 -9.629 1.00 71.75 86 SER A CA 1
ATOM 678 C C . SER A 1 86 ? 8.908 5.191 -9.497 1.00 71.75 86 SER A C 1
ATOM 680 O O . SER A 1 86 ? 9.341 4.120 -9.061 1.00 71.75 86 SER A O 1
ATOM 682 N N . TRP A 1 87 ? 7.633 5.352 -9.867 1.00 71.94 87 TRP A N 1
ATOM 683 C CA . TRP A 1 87 ? 6.694 4.240 -9.926 1.00 71.94 87 TRP A CA 1
ATOM 684 C C . TRP A 1 87 ? 7.112 3.200 -10.969 1.00 71.94 87 TRP A C 1
ATOM 686 O O . TRP A 1 87 ? 7.212 2.033 -10.605 1.00 71.94 87 TRP A O 1
ATOM 696 N N . TYR A 1 88 ? 7.436 3.578 -12.206 1.00 66.00 88 TYR A N 1
ATOM 697 C CA . TYR A 1 88 ? 7.850 2.621 -13.240 1.00 66.00 88 TYR A CA 1
ATOM 698 C C . TYR A 1 88 ? 9.171 1.914 -12.927 1.00 66.00 88 TYR A C 1
ATOM 700 O O . TYR A 1 88 ? 9.299 0.718 -13.175 1.00 66.00 88 TYR A O 1
ATOM 708 N N . HIS A 1 89 ? 10.138 2.602 -12.318 1.00 61.06 89 HIS A N 1
ATOM 709 C CA . HIS A 1 89 ? 11.413 1.980 -11.943 1.00 61.06 89 HIS A CA 1
ATOM 710 C C . HIS A 1 89 ? 11.301 0.998 -10.769 1.00 61.06 89 HIS A C 1
ATOM 712 O O . HIS A 1 89 ? 12.213 0.199 -10.536 1.00 61.06 89 HIS A O 1
ATOM 718 N N . ARG A 1 90 ? 10.219 1.075 -9.983 1.00 62.56 90 ARG A N 1
ATOM 719 C CA . ARG A 1 90 ? 10.088 0.356 -8.703 1.00 62.56 90 ARG A CA 1
ATOM 720 C C . ARG A 1 90 ? 8.804 -0.475 -8.575 1.00 62.56 90 ARG A C 1
ATOM 722 O O . ARG A 1 90 ? 8.659 -1.192 -7.591 1.00 62.56 90 ARG A O 1
ATOM 729 N N . GLU A 1 91 ? 7.888 -0.342 -9.531 1.00 59.88 91 GLU A N 1
ATOM 730 C CA . GLU A 1 91 ? 6.517 -0.871 -9.623 1.00 59.88 91 GLU A CA 1
ATOM 731 C C . GLU A 1 91 ? 5.814 -1.088 -8.284 1.00 59.88 91 GLU A C 1
ATOM 733 O O . GLU A 1 91 ? 5.393 -2.179 -7.910 1.00 59.88 91 GLU A O 1
ATOM 738 N N . THR A 1 92 ? 5.672 0.042 -7.589 1.00 64.44 92 THR A N 1
ATOM 739 C CA . THR A 1 92 ? 5.104 0.244 -6.249 1.00 64.44 92 THR A CA 1
ATOM 740 C C . THR A 1 92 ? 5.943 -0.245 -5.071 1.00 64.44 92 THR A C 1
ATOM 742 O O . THR A 1 92 ? 5.436 -0.836 -4.124 1.00 64.44 92 THR A O 1
ATOM 745 N N . CYS A 1 93 ? 7.232 0.090 -5.033 1.00 72.19 93 CYS A N 1
ATOM 746 C CA . CYS A 1 93 ? 7.925 0.151 -3.743 1.00 72.19 93 CYS A CA 1
ATOM 747 C C . CYS A 1 93 ? 7.386 1.307 -2.885 1.00 72.19 93 CYS A C 1
ATOM 749 O O . CYS A 1 93 ? 7.091 2.375 -3.425 1.00 72.19 93 CYS A O 1
ATOM 751 N N . PRO A 1 94 ? 7.330 1.147 -1.555 1.00 79.12 94 PRO A N 1
ATOM 752 C CA . PRO A 1 94 ? 7.183 2.278 -0.657 1.00 79.12 94 PRO A CA 1
ATOM 753 C C . PRO A 1 94 ? 8.328 3.282 -0.845 1.00 79.12 94 PRO A C 1
ATOM 755 O O . PRO A 1 94 ? 9.475 2.882 -1.070 1.00 79.12 94 PRO A O 1
ATOM 758 N N . SER A 1 95 ? 8.038 4.576 -0.727 1.00 80.12 95 SER A N 1
ATOM 759 C CA . SER A 1 95 ? 9.034 5.645 -0.881 1.00 80.12 95 SER A CA 1
ATOM 760 C C . SER A 1 95 ? 10.223 5.443 0.053 1.00 80.12 95 SER A C 1
ATOM 762 O O . SER A 1 95 ? 10.065 5.521 1.265 1.00 80.12 95 SER A O 1
ATOM 764 N N . GLY A 1 96 ? 11.410 5.193 -0.509 1.00 75.81 96 GLY A N 1
ATOM 765 C CA . GLY A 1 96 ? 12.648 4.966 0.250 1.00 75.81 96 GLY A CA 1
ATOM 766 C C . GLY A 1 96 ? 12.892 3.521 0.710 1.00 75.81 96 GLY A C 1
ATOM 767 O O . GLY A 1 96 ? 14.003 3.214 1.132 1.00 75.81 96 GLY A O 1
ATOM 768 N N . CYS A 1 97 ? 11.922 2.611 0.563 1.00 83.62 97 CYS A N 1
ATOM 769 C CA . CYS A 1 97 ? 12.076 1.212 0.961 1.00 83.62 97 CYS A CA 1
ATOM 770 C C . CYS A 1 97 ? 12.507 0.332 -0.220 1.00 83.62 97 CYS A C 1
ATOM 772 O O . CYS A 1 97 ? 11.808 0.234 -1.229 1.00 83.62 97 CYS A O 1
ATOM 774 N N . ASN A 1 98 ? 13.635 -0.369 -0.074 1.00 80.69 98 ASN A N 1
ATOM 775 C CA . ASN A 1 98 ? 14.120 -1.328 -1.078 1.00 80.69 98 ASN A CA 1
ATOM 776 C C . ASN A 1 98 ? 13.829 -2.794 -0.713 1.00 80.69 98 ASN A C 1
ATOM 778 O O . ASN A 1 98 ? 14.073 -3.687 -1.526 1.00 80.69 98 ASN A O 1
ATOM 782 N N . HIS A 1 99 ? 13.301 -3.044 0.487 1.00 84.88 99 HIS A N 1
ATOM 783 C CA . HIS A 1 99 ? 13.080 -4.384 1.036 1.00 84.88 99 HIS A CA 1
ATOM 784 C C . HIS A 1 99 ? 11.719 -4.971 0.682 1.00 84.88 99 HIS A C 1
ATOM 786 O O . HIS A 1 99 ? 11.575 -6.190 0.648 1.00 84.88 99 HIS A O 1
ATOM 792 N N . PHE A 1 100 ? 10.728 -4.122 0.418 1.00 85.38 100 PHE A N 1
ATOM 793 C CA . PHE A 1 100 ? 9.360 -4.529 0.126 1.00 85.38 100 PHE A CA 1
ATOM 794 C C . PHE A 1 100 ? 8.838 -3.833 -1.124 1.00 85.38 100 PHE A C 1
ATOM 796 O O . PHE A 1 100 ? 9.282 -2.741 -1.473 1.00 85.38 100 PHE A O 1
ATOM 803 N N . ARG A 1 101 ? 7.867 -4.470 -1.775 1.00 84.81 101 ARG A N 1
ATOM 804 C CA . ARG A 1 101 ? 7.153 -3.941 -2.938 1.00 84.81 101 ARG A CA 1
ATOM 805 C C . ARG A 1 101 ? 5.683 -4.323 -2.876 1.00 84.81 101 ARG A C 1
ATOM 807 O O . ARG A 1 101 ? 5.347 -5.427 -2.443 1.00 84.81 101 ARG A O 1
ATOM 814 N N . TRP A 1 102 ? 4.825 -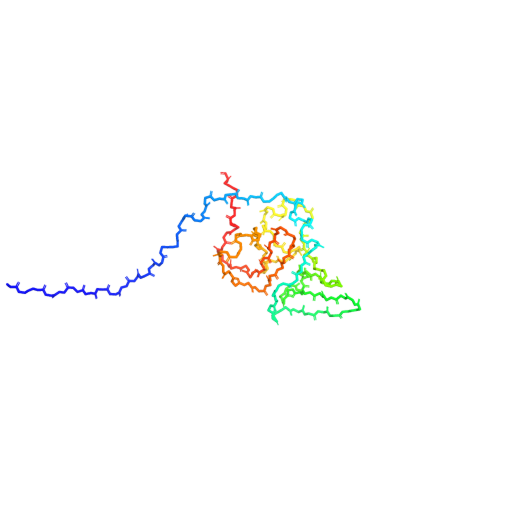3.419 -3.316 1.00 87.44 102 TRP A N 1
ATOM 815 C CA . TRP A 1 102 ? 3.422 -3.704 -3.543 1.00 87.44 102 TRP A CA 1
ATOM 816 C C . TRP A 1 102 ? 3.251 -4.388 -4.901 1.00 87.44 102 TRP A C 1
ATOM 818 O O . TRP A 1 102 ? 3.990 -4.167 -5.859 1.00 87.44 102 TRP A O 1
ATOM 828 N N . PHE A 1 103 ? 2.286 -5.287 -4.949 1.00 83.50 103 PHE A N 1
ATOM 829 C CA . PHE A 1 103 ? 1.739 -5.872 -6.155 1.00 83.50 103 PHE A CA 1
ATOM 830 C C . PHE A 1 103 ? 0.283 -5.452 -6.233 1.00 83.50 103 PHE A C 1
ATOM 832 O O . PHE A 1 103 ? -0.412 -5.443 -5.218 1.00 83.50 103 PHE A O 1
ATOM 839 N N . ILE A 1 104 ? -0.160 -5.099 -7.429 1.00 84.31 104 ILE A N 1
ATOM 840 C CA . ILE A 1 104 ? -1.465 -4.495 -7.656 1.00 84.31 104 ILE A CA 1
ATOM 841 C C . ILE A 1 104 ? -2.294 -5.467 -8.479 1.00 84.31 104 ILE A C 1
ATOM 843 O O . ILE A 1 104 ? -1.834 -5.950 -9.510 1.00 84.31 104 ILE A O 1
ATOM 847 N N . PHE A 1 105 ? -3.512 -5.729 -8.027 1.00 85.50 105 PHE A N 1
ATOM 848 C CA . PHE A 1 105 ? -4.467 -6.590 -8.713 1.00 85.50 105 PHE A CA 1
ATOM 849 C C . PHE A 1 105 ? -5.817 -5.892 -8.801 1.00 85.50 105 PHE A C 1
ATOM 851 O O . PHE A 1 105 ? -6.192 -5.149 -7.889 1.00 85.50 105 PHE A O 1
ATOM 858 N N . ARG A 1 106 ? -6.589 -6.179 -9.853 1.00 86.62 106 ARG A N 1
ATOM 859 C CA . ARG A 1 106 ? -8.033 -5.937 -9.795 1.00 86.62 106 ARG A CA 1
ATOM 860 C C . ARG A 1 106 ? -8.652 -6.898 -8.779 1.00 86.62 106 ARG A C 1
ATOM 862 O O . ARG A 1 106 ? -8.172 -8.020 -8.594 1.00 86.62 106 ARG A O 1
ATOM 869 N N . LYS A 1 107 ? -9.701 -6.461 -8.081 1.00 85.38 107 LYS A N 1
ATOM 870 C CA . LYS A 1 107 ? -10.351 -7.274 -7.036 1.00 85.38 107 LYS A CA 1
ATOM 871 C C . LYS A 1 107 ? -10.870 -8.623 -7.537 1.00 85.38 107 LYS A C 1
ATOM 873 O O . LYS A 1 107 ? -10.700 -9.634 -6.861 1.00 85.38 107 LYS A O 1
ATOM 878 N N . ASP A 1 108 ? -11.516 -8.624 -8.693 1.00 82.44 108 ASP A N 1
ATOM 879 C CA . ASP A 1 108 ? -12.111 -9.797 -9.337 1.00 82.44 108 ASP A CA 1
ATOM 880 C C . ASP A 1 108 ? -11.062 -10.829 -9.771 1.00 82.44 108 ASP A C 1
ATOM 882 O O . ASP A 1 108 ? -11.314 -12.033 -9.734 1.00 82.44 108 ASP A O 1
ATOM 886 N N . GLU A 1 109 ? -9.868 -10.370 -10.135 1.00 75.69 109 GLU A N 1
ATOM 887 C CA . GLU A 1 109 ? -8.735 -11.234 -10.452 1.00 75.69 109 GLU A CA 1
ATOM 888 C C . GLU A 1 109 ? -8.081 -11.789 -9.194 1.00 75.69 109 GLU A C 1
ATOM 890 O O . GLU A 1 109 ? -7.816 -12.985 -9.132 1.00 75.69 109 GLU A O 1
ATOM 895 N N . PHE A 1 110 ? -7.867 -10.956 -8.170 1.00 79.31 110 PHE A N 1
ATOM 896 C CA . PHE A 1 110 ? -7.200 -11.363 -6.930 1.00 79.31 110 PHE A CA 1
ATOM 897 C C . PHE A 1 110 ? -7.850 -12.595 -6.282 1.00 79.31 110 PHE A C 1
ATOM 899 O O . PHE A 1 110 ? -7.144 -13.499 -5.827 1.00 79.31 110 PHE A O 1
ATOM 906 N N . LEU A 1 111 ? -9.186 -12.663 -6.294 1.00 70.25 111 LEU A N 1
ATOM 907 C CA . LEU A 1 111 ? -9.950 -13.797 -5.762 1.00 70.25 111 LEU A CA 1
ATOM 908 C C . LEU A 1 111 ? -9.629 -15.129 -6.462 1.00 70.25 111 LEU A C 1
ATOM 910 O O . LEU A 1 111 ? -9.784 -16.182 -5.852 1.00 70.25 111 LEU A O 1
ATOM 914 N N . LYS A 1 112 ? -9.144 -15.094 -7.709 1.00 64.62 112 LYS A N 1
ATOM 915 C CA . LYS A 1 112 ? -8.796 -16.284 -8.502 1.00 64.62 112 LYS A CA 1
ATOM 916 C C . LYS A 1 112 ? -7.384 -16.804 -8.211 1.00 64.62 112 LYS A C 1
ATOM 918 O O . LYS A 1 112 ? -7.126 -17.986 -8.395 1.00 64.62 112 LYS A O 1
ATOM 923 N N . ILE A 1 113 ? -6.468 -15.937 -7.764 1.00 65.56 113 ILE A N 1
ATOM 924 C CA . ILE A 1 113 ? -5.020 -16.235 -7.695 1.00 65.56 113 ILE A CA 1
ATOM 925 C C . ILE A 1 113 ? -4.562 -16.712 -6.308 1.00 65.56 113 ILE A C 1
ATOM 927 O O . ILE A 1 113 ? -3.426 -17.156 -6.158 1.00 65.56 113 ILE A O 1
ATOM 931 N N . GLY A 1 114 ? -5.405 -16.597 -5.275 1.00 59.81 114 GLY A N 1
ATOM 932 C CA . GLY A 1 114 ? -5.159 -17.197 -3.955 1.00 59.81 114 GLY A CA 1
ATOM 933 C C . GLY A 1 114 ? -3.818 -16.829 -3.300 1.00 59.81 114 GLY A C 1
ATOM 934 O O . GLY A 1 114 ? -3.190 -17.673 -2.656 1.00 59.81 114 GLY A O 1
ATOM 935 N N . LYS A 1 115 ? -3.325 -15.596 -3.478 1.00 64.50 115 LYS A N 1
ATOM 936 C CA . LYS A 1 115 ? -1.972 -15.231 -3.026 1.00 64.50 115 LYS A CA 1
ATOM 937 C C . LYS A 1 115 ? -1.871 -14.990 -1.517 1.00 64.50 115 LYS A C 1
ATOM 939 O O . LYS A 1 115 ? -2.698 -14.315 -0.908 1.00 64.50 115 LYS A O 1
ATOM 944 N N . ARG A 1 116 ? -0.770 -15.485 -0.939 1.00 66.50 116 ARG A N 1
ATOM 945 C CA . ARG A 1 116 ? -0.246 -15.061 0.369 1.00 66.50 116 ARG A CA 1
ATOM 946 C C . ARG A 1 116 ? 0.519 -13.748 0.179 1.00 66.50 116 ARG A C 1
ATOM 948 O O . ARG A 1 116 ? 1.078 -13.531 -0.886 1.00 66.50 116 ARG A O 1
ATOM 955 N N . GLY A 1 117 ? 0.506 -12.890 1.193 1.00 76.38 117 GLY A N 1
ATOM 956 C CA . GLY A 1 117 ? 1.256 -11.635 1.235 1.00 76.38 117 GLY A CA 1
ATOM 957 C C . GLY A 1 117 ? 1.567 -11.244 2.676 1.00 76.38 117 GLY A C 1
ATOM 958 O O . GLY A 1 117 ? 0.927 -11.737 3.611 1.00 76.38 117 GLY A O 1
ATOM 959 N N . LYS A 1 118 ? 2.557 -10.369 2.884 1.00 85.00 118 LYS A N 1
ATOM 960 C CA . LYS A 1 118 ? 2.863 -9.827 4.221 1.00 85.00 118 LYS A CA 1
ATOM 961 C C . LYS A 1 118 ? 1.807 -8.842 4.687 1.00 85.00 118 LYS A C 1
ATOM 963 O O . LYS A 1 118 ? 1.522 -8.746 5.878 1.00 85.00 118 LYS A O 1
ATOM 968 N N . THR A 1 119 ? 1.230 -8.103 3.755 1.00 91.38 119 THR A N 1
ATOM 969 C CA . THR A 1 119 ? 0.085 -7.233 4.001 1.00 91.38 119 THR A CA 1
ATOM 970 C C . THR A 1 119 ? -0.780 -7.201 2.760 1.00 91.38 119 THR A C 1
ATOM 972 O O . THR A 1 119 ? -0.258 -7.158 1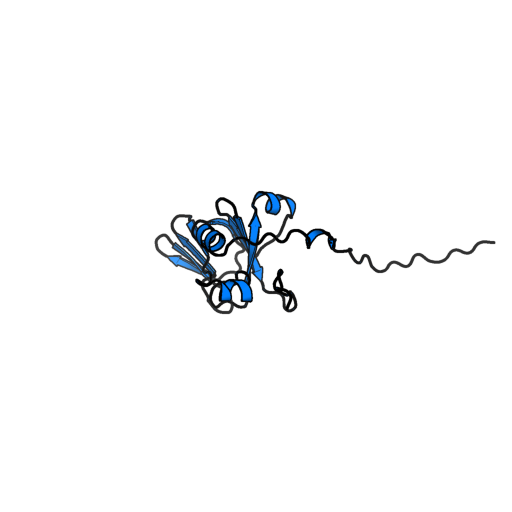.653 1.00 91.38 119 THR A O 1
ATOM 975 N N . ILE A 1 120 ? -2.092 -7.226 2.948 1.00 92.50 120 ILE A N 1
ATOM 976 C CA . ILE A 1 120 ? -3.078 -7.107 1.884 1.00 92.50 120 ILE A CA 1
ATOM 977 C C . ILE A 1 120 ? -3.989 -5.945 2.255 1.00 92.50 120 ILE A C 1
ATOM 979 O O . ILE A 1 120 ? -4.659 -5.978 3.292 1.00 92.50 120 ILE A O 1
ATOM 983 N N . LEU A 1 121 ? -3.994 -4.924 1.406 1.00 94.50 121 LEU A N 1
ATOM 984 C CA . LEU A 1 121 ? -4.854 -3.758 1.516 1.00 94.50 121 LEU A CA 1
ATOM 985 C C . LEU A 1 121 ? -5.799 -3.724 0.318 1.00 94.50 121 LEU A C 1
ATOM 987 O O . LEU A 1 121 ? -5.382 -4.000 -0.802 1.00 94.50 121 LEU A O 1
ATOM 991 N N . ALA A 1 122 ? -7.059 -3.374 0.536 1.00 93.75 122 ALA A N 1
ATOM 992 C CA . ALA A 1 122 ? -8.048 -3.277 -0.531 1.00 93.75 122 ALA A CA 1
ATOM 993 C C . ALA A 1 122 ? -8.674 -1.889 -0.563 1.00 93.75 122 ALA A C 1
ATOM 995 O O . ALA A 1 122 ? -9.078 -1.366 0.473 1.00 93.75 122 ALA A O 1
ATOM 996 N N . SER A 1 123 ? -8.768 -1.318 -1.754 1.00 94.50 123 SER A N 1
ATOM 997 C CA . SER A 1 123 ? -9.497 -0.085 -2.030 1.00 94.50 123 SER A CA 1
ATOM 998 C C . SER A 1 123 ? -10.853 -0.426 -2.658 1.00 94.50 123 SER A C 1
ATOM 1000 O O . SER A 1 123 ? -11.383 -1.498 -2.366 1.00 94.50 123 SER A O 1
ATOM 1002 N N . ASP A 1 124 ? -11.448 0.425 -3.497 1.00 90.69 124 ASP A N 1
ATOM 1003 C CA . ASP A 1 124 ? -12.734 0.118 -4.139 1.00 90.69 124 ASP A CA 1
ATOM 1004 C C . ASP A 1 124 ? -12.560 -0.873 -5.290 1.00 90.69 124 ASP A C 1
ATOM 1006 O O . ASP A 1 124 ? -13.289 -1.864 -5.363 1.00 90.69 124 ASP A O 1
ATOM 1010 N N . ASN A 1 125 ? -11.538 -0.660 -6.121 1.00 89.88 125 ASN A N 1
ATOM 1011 C CA . ASN A 1 125 ? -11.321 -1.416 -7.358 1.00 89.88 125 ASN A CA 1
ATOM 1012 C C . ASN A 1 125 ? -10.059 -2.289 -7.331 1.00 89.88 125 ASN A C 1
ATOM 1014 O O . ASN A 1 125 ? -9.936 -3.238 -8.110 1.00 89.88 125 ASN A O 1
ATOM 1018 N N . ILE A 1 126 ? -9.121 -1.971 -6.439 1.00 90.19 126 ILE A N 1
ATOM 1019 C CA . ILE A 1 126 ? -7.759 -2.496 -6.462 1.00 90.19 126 ILE A CA 1
ATOM 1020 C C . ILE A 1 126 ? -7.431 -3.206 -5.145 1.00 90.19 126 ILE A C 1
ATOM 1022 O O . ILE A 1 126 ? -7.892 -2.826 -4.066 1.00 90.19 126 ILE A O 1
ATOM 1026 N N . ILE A 1 127 ? -6.613 -4.252 -5.235 1.00 90.50 127 ILE A N 1
ATOM 1027 C CA . ILE A 1 127 ? -5.964 -4.897 -4.096 1.00 90.50 127 ILE A CA 1
ATOM 1028 C C . ILE A 1 127 ? -4.456 -4.704 -4.203 1.00 90.50 127 ILE A C 1
ATOM 1030 O O . ILE A 1 127 ? -3.843 -5.010 -5.225 1.00 90.50 127 ILE A O 1
ATOM 1034 N N . PHE A 1 128 ? -3.870 -4.228 -3.110 1.00 90.94 128 PHE A N 1
ATOM 1035 C CA . PHE A 1 128 ? -2.444 -4.036 -2.918 1.00 90.94 128 PHE A CA 1
ATOM 1036 C C . PHE A 1 128 ? -1.899 -5.138 -2.008 1.00 90.94 128 PHE A C 1
ATOM 1038 O O . PHE A 1 128 ? -2.299 -5.263 -0.851 1.00 90.94 128 PHE A O 1
ATOM 1045 N N . VAL A 1 129 ? -0.952 -5.920 -2.514 1.00 89.69 129 VAL A N 1
ATOM 1046 C CA . VAL A 1 129 ? -0.295 -7.012 -1.788 1.00 89.69 129 VAL A CA 1
ATOM 1047 C C . VAL A 1 129 ? 1.169 -6.657 -1.561 1.00 89.69 129 VAL A C 1
ATOM 1049 O O . VAL A 1 129 ? 1.929 -6.535 -2.515 1.00 89.69 129 VAL A O 1
ATOM 1052 N N . LEU A 1 130 ? 1.578 -6.492 -0.306 1.00 89.81 130 LEU A N 1
ATOM 1053 C CA . LEU A 1 130 ? 2.963 -6.227 0.070 1.00 89.81 130 LEU A CA 1
ATOM 1054 C C . LEU A 1 130 ? 3.740 -7.530 0.205 1.00 89.81 130 LEU A C 1
ATOM 1056 O O . LEU A 1 130 ? 3.358 -8.408 0.984 1.00 89.81 130 LEU A O 1
ATOM 1060 N N . GLU A 1 131 ? 4.879 -7.606 -0.469 1.00 86.06 131 GLU A N 1
ATOM 1061 C CA . GLU A 1 131 ? 5.788 -8.747 -0.392 1.00 86.06 131 GLU A CA 1
ATOM 1062 C C . GLU A 1 131 ? 7.249 -8.296 -0.269 1.00 86.06 131 GLU A C 1
ATOM 1064 O O . GLU A 1 131 ? 7.609 -7.219 -0.766 1.00 86.06 131 GLU A O 1
ATOM 1069 N N . PRO A 1 132 ? 8.122 -9.098 0.374 1.00 82.94 132 PRO A N 1
ATOM 1070 C CA . PRO A 1 132 ? 9.550 -8.857 0.366 1.00 82.94 132 PRO A CA 1
ATOM 1071 C C . PRO A 1 132 ? 10.082 -8.917 -1.061 1.00 82.94 132 PRO A C 1
ATOM 1073 O O . PRO A 1 132 ? 9.709 -9.774 -1.867 1.00 82.94 132 PRO A O 1
ATOM 1076 N N . ARG A 1 133 ? 11.027 -8.038 -1.359 1.00 77.12 133 ARG A N 1
ATOM 1077 C CA . ARG A 1 133 ? 11.776 -8.079 -2.602 1.00 77.12 133 ARG A CA 1
ATOM 1078 C C . ARG A 1 133 ? 12.672 -9.319 -2.581 1.00 77.12 133 ARG A C 1
ATOM 1080 O O . ARG A 1 133 ? 13.649 -9.375 -1.840 1.00 77.12 133 ARG A O 1
ATOM 1087 N N . ARG A 1 134 ? 12.352 -10.332 -3.388 1.00 63.53 134 ARG A N 1
ATOM 1088 C CA . ARG A 1 134 ? 13.278 -11.446 -3.639 1.00 63.53 134 ARG A CA 1
ATOM 1089 C C . ARG A 1 134 ? 14.396 -10.953 -4.562 1.00 63.53 134 ARG A C 1
ATOM 1091 O O . ARG A 1 134 ? 14.107 -10.361 -5.603 1.00 63.53 134 ARG A O 1
ATOM 1098 N N . LYS A 1 135 ? 15.664 -11.188 -4.199 1.00 46.84 135 LYS A N 1
ATOM 1099 C CA . LYS A 1 135 ? 16.792 -11.029 -5.137 1.00 46.84 135 LYS A CA 1
ATOM 1100 C C . LYS A 1 135 ? 16.491 -11.871 -6.384 1.00 46.84 135 LYS A C 1
ATOM 1102 O O . LYS A 1 135 ? 16.150 -13.040 -6.249 1.00 46.84 135 LYS A O 1
ATOM 1107 N N . GLY A 1 136 ? 16.585 -11.266 -7.567 1.00 44.50 136 GLY A N 1
ATOM 1108 C CA . GLY A 1 136 ? 16.395 -11.959 -8.846 1.00 44.50 136 GLY A CA 1
ATOM 1109 C C . GLY A 1 136 ? 14.964 -12.007 -9.394 1.00 44.50 136 GLY A C 1
ATOM 1110 O O . GLY A 1 136 ? 14.791 -12.522 -10.489 1.00 44.50 136 GLY A O 1
ATOM 1111 N N . PHE A 1 137 ? 13.953 -11.450 -8.713 1.00 40.66 137 PHE A N 1
ATOM 1112 C CA . PHE A 1 137 ? 12.658 -11.197 -9.360 1.00 40.66 137 PHE A CA 1
ATOM 1113 C C . PHE A 1 137 ? 12.706 -9.828 -10.052 1.00 40.66 137 PHE A C 1
ATOM 1115 O O . PHE A 1 137 ? 12.716 -8.811 -9.343 1.00 40.66 137 PHE A O 1
ATOM 1122 N N . PRO A 1 138 ? 12.761 -9.767 -11.398 1.00 43.34 138 PRO A N 1
ATOM 1123 C CA . PRO A 1 138 ? 12.636 -8.500 -12.104 1.00 43.34 138 PRO A CA 1
ATOM 1124 C C . PRO A 1 138 ? 11.299 -7.832 -11.753 1.00 43.34 138 PRO A C 1
ATOM 1126 O O . PRO A 1 138 ? 10.359 -8.468 -11.252 1.00 43.34 138 PRO A O 1
ATOM 1129 N N . ALA A 1 139 ? 11.215 -6.518 -11.971 1.00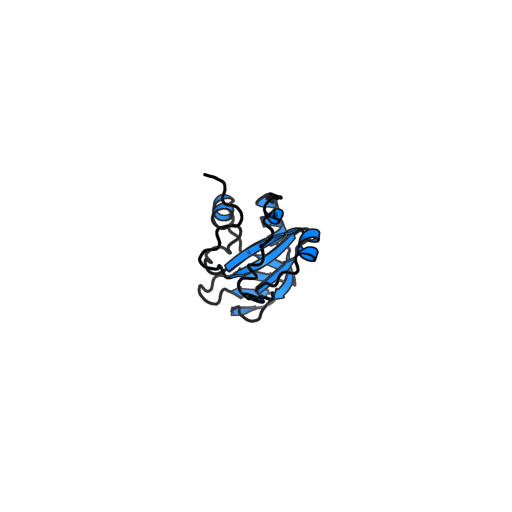 39.56 139 ALA A N 1
ATOM 1130 C CA . ALA A 1 139 ? 9.910 -5.873 -12.020 1.00 39.56 139 ALA A CA 1
ATOM 1131 C C . ALA A 1 139 ? 9.035 -6.676 -13.009 1.00 39.56 139 ALA A C 1
ATOM 1133 O O . ALA A 1 139 ? 9.538 -7.075 -14.061 1.00 39.56 139 ALA A O 1
ATOM 1134 N N . PRO A 1 140 ? 7.783 -7.010 -12.653 1.00 40.59 140 PRO A N 1
ATOM 1135 C CA . PRO A 1 140 ? 6.915 -7.874 -13.446 1.00 40.59 140 PRO A CA 1
ATOM 1136 C C . PRO A 1 140 ? 6.687 -7.298 -14.841 1.00 40.59 140 PRO A C 1
ATOM 1138 O O . PRO A 1 140 ? 6.377 -8.049 -15.756 1.00 40.59 140 PRO A O 1
ATOM 1141 N N . PHE A 1 141 ? 6.919 -5.998 -15.019 1.00 47.47 141 PHE A N 1
ATOM 1142 C CA . PHE A 1 141 ? 6.905 -5.357 -16.312 1.00 47.47 141 PHE A CA 1
ATOM 1143 C C . PHE A 1 141 ? 8.257 -4.689 -16.547 1.00 47.47 141 PHE A C 1
ATOM 1145 O O . PHE A 1 141 ? 8.517 -3.568 -16.118 1.00 47.47 141 PHE A O 1
ATOM 1152 N N . ASN A 1 142 ? 9.134 -5.397 -17.251 1.00 37.44 142 ASN A N 1
ATOM 1153 C CA . ASN A 1 142 ? 10.268 -4.756 -17.892 1.00 37.44 142 ASN A CA 1
ATOM 1154 C C . ASN A 1 142 ? 9.703 -4.034 -19.130 1.00 37.44 142 ASN A C 1
ATOM 1156 O O . ASN A 1 142 ? 9.227 -4.729 -20.036 1.00 37.44 142 ASN A O 1
ATOM 1160 N N . PRO A 1 143 ? 9.653 -2.686 -19.191 1.00 36.22 143 PRO A N 1
ATOM 1161 C CA . PRO A 1 143 ? 9.386 -2.029 -20.461 1.00 36.22 143 PRO A CA 1
ATOM 1162 C C . PRO A 1 143 ? 10.516 -2.480 -21.381 1.00 36.22 143 PRO A C 1
ATOM 1164 O O . PRO A 1 143 ? 11.680 -2.237 -21.071 1.00 36.22 143 PRO A O 1
ATOM 1167 N N . LYS A 1 144 ? 10.193 -3.254 -22.422 1.00 35.12 144 LYS A N 1
ATOM 1168 C CA . LYS A 1 144 ? 11.197 -3.708 -23.384 1.00 35.12 144 LYS A CA 1
ATOM 1169 C C . LYS A 1 144 ? 12.011 -2.484 -23.818 1.00 35.12 144 LYS A C 1
ATOM 1171 O O . LYS A 1 144 ? 11.429 -1.507 -24.285 1.00 35.12 144 LYS A O 1
ATOM 1176 N N . THR A 1 145 ? 13.314 -2.558 -23.550 1.00 37.25 145 THR A N 1
ATOM 1177 C CA . THR A 1 145 ? 14.372 -1.737 -24.150 1.00 37.25 145 THR A CA 1
ATOM 1178 C C . THR A 1 145 ? 14.247 -1.717 -25.659 1.00 37.25 145 THR A C 1
ATOM 1180 O O . THR A 1 145 ? 13.945 -2.808 -26.203 1.00 37.25 145 THR A O 1
#

Foldseek 3Di:
DDDDDDDDDDDPPPPPPPVVLPDPDDDPPVVVQVQLQFKAWPDAAPQFDWDDDDQKIFTADPPQRATQWMGGVRGIHGQFDPDPVSCVQQVADHVPDPFKGKDKDFPVVVVVPPDDANTWIGGDGIIIGMHTDDPPDPDSDDPDD

Nearest PDB structures (foldseek):
  3ecq-assembly2_B  TM=5.655E-01  e=8.607E+00  Streptococcus pneumoniae R6
  3ecq-assembly1_A  TM=4.681E-01  e=6.459E+00  Streptococcus pneumoniae R6

Organism: NCBI:txid2478471